Protein AF-A0A120EZ70-F1 (afdb_monomer_lite)

InterPro domains:
  IPR056919 Phage tail assembly chaperone 18 [PF23812] (32-91)

Structure (mmCIF, N/CA/C/O backbone):
data_AF-A0A120EZ70-F1
#
_entry.id   AF-A0A120EZ70-F1
#
loop_
_atom_site.group_PDB
_atom_site.id
_atom_site.type_symbol
_atom_site.label_atom_id
_atom_site.label_alt_id
_atom_site.label_comp_id
_atom_site.label_asym_id
_atom_site.label_entity_id
_atom_site.label_seq_id
_atom_site.pdbx_PDB_ins_code
_atom_site.Cartn_x
_atom_site.Cartn_y
_atom_site.Cartn_z
_atom_site.occupancy
_atom_site.B_iso_or_equiv
_atom_site.auth_seq_id
_atom_site.auth_comp_id
_atom_site.auth_asym_id
_atom_site.auth_atom_id
_atom_site.pdbx_PDB_model_num
ATOM 1 N N . MET A 1 1 ? -18.067 -7.699 -5.635 1.00 38.88 1 MET A N 1
ATOM 2 C CA . MET A 1 1 ? -17.311 -6.460 -5.941 1.00 38.88 1 MET A CA 1
ATOM 3 C C . MET A 1 1 ? -16.114 -6.867 -6.797 1.00 38.88 1 MET A C 1
ATOM 5 O O . MET A 1 1 ? -15.368 -7.723 -6.350 1.00 38.88 1 MET A O 1
ATOM 9 N N . TYR A 1 2 ? -15.960 -6.370 -8.031 1.00 47.31 2 TYR A N 1
ATOM 10 C CA . TYR A 1 2 ? -14.794 -6.709 -8.866 1.00 47.31 2 TYR A CA 1
ATOM 11 C C . TYR A 1 2 ? -13.607 -5.839 -8.441 1.00 47.31 2 TYR A C 1
ATOM 13 O O . TYR A 1 2 ? -13.599 -4.637 -8.694 1.00 47.31 2 TYR A O 1
ATOM 21 N N . LEU A 1 3 ? -12.636 -6.430 -7.745 1.00 50.75 3 LEU A N 1
ATOM 22 C CA . LEU A 1 3 ? -11.386 -5.763 -7.381 1.00 50.75 3 LEU A CA 1
ATOM 23 C C . LEU A 1 3 ? -10.431 -5.837 -8.567 1.00 50.75 3 LEU A C 1
ATOM 25 O O . LEU A 1 3 ? -9.806 -6.863 -8.820 1.00 50.75 3 LEU A O 1
ATOM 29 N N . THR A 1 4 ? -10.345 -4.747 -9.322 1.00 54.69 4 THR A N 1
ATOM 30 C CA . THR A 1 4 ? -9.499 -4.678 -10.512 1.00 54.69 4 THR A CA 1
ATOM 31 C C . THR A 1 4 ? -8.030 -4.562 -10.103 1.00 54.69 4 THR A C 1
ATOM 33 O O . THR A 1 4 ? -7.570 -3.512 -9.655 1.00 54.69 4 THR A O 1
ATOM 36 N N . VAL A 1 5 ? -7.266 -5.643 -10.256 1.00 61.91 5 VAL A N 1
ATOM 37 C CA . VAL A 1 5 ? -5.798 -5.611 -10.161 1.00 61.91 5 VAL A CA 1
ATOM 38 C C . VAL A 1 5 ? -5.244 -4.925 -11.417 1.00 61.91 5 VAL A C 1
ATOM 40 O O . VAL A 1 5 ? -5.896 -4.923 -12.458 1.00 61.91 5 VAL A O 1
ATOM 43 N N . ARG A 1 6 ? -4.021 -4.372 -11.385 1.00 64.94 6 ARG A N 1
ATOM 44 C CA . ARG A 1 6 ? -3.355 -3.757 -12.560 1.00 64.94 6 ARG A CA 1
ATOM 45 C C . ARG A 1 6 ? -3.406 -4.619 -13.836 1.00 64.94 6 ARG A C 1
ATOM 47 O O . ARG A 1 6 ? -3.343 -4.076 -14.933 1.00 64.94 6 ARG A O 1
ATOM 54 N N . TYR A 1 7 ? -3.518 -5.941 -13.705 1.00 66.25 7 TYR A N 1
ATOM 55 C CA . TYR A 1 7 ? -3.668 -6.854 -14.839 1.00 66.25 7 TYR A CA 1
ATOM 56 C C . TYR A 1 7 ? -5.002 -6.733 -15.577 1.00 66.25 7 TYR A C 1
ATOM 58 O O . TYR A 1 7 ? -5.037 -6.982 -16.781 1.00 66.25 7 TYR A O 1
ATOM 66 N N . ASP A 1 8 ? -6.049 -6.318 -14.872 1.00 75.50 8 ASP A N 1
ATOM 67 C CA . ASP A 1 8 ? -7.423 -6.226 -15.360 1.00 75.50 8 ASP A CA 1
ATOM 68 C C . ASP A 1 8 ? -7.861 -4.762 -15.573 1.00 75.50 8 ASP A C 1
ATOM 70 O O . ASP A 1 8 ? -8.961 -4.507 -16.056 1.00 75.50 8 ASP A O 1
ATOM 74 N N . MET A 1 9 ? -6.992 -3.788 -15.259 1.00 72.69 9 MET A N 1
ATOM 75 C CA . MET A 1 9 ? -7.190 -2.385 -15.630 1.00 72.69 9 MET A CA 1
ATOM 76 C C . MET A 1 9 ? -6.878 -2.190 -17.114 1.00 72.69 9 MET A C 1
ATOM 78 O O . MET A 1 9 ? -5.769 -2.483 -17.567 1.00 72.69 9 MET A O 1
ATOM 82 N N . ALA A 1 10 ? -7.870 -1.693 -17.849 1.00 74.56 10 ALA A N 1
ATOM 83 C CA . ALA A 1 10 ? -7.713 -1.272 -19.231 1.00 74.56 10 ALA A CA 1
ATOM 84 C C . ALA A 1 10 ? -6.848 -0.004 -19.305 1.00 74.56 10 ALA A C 1
ATOM 86 O O . ALA A 1 10 ? -6.984 0.895 -18.473 1.00 74.56 10 ALA A O 1
ATOM 87 N N . ASP A 1 11 ? -5.949 0.056 -20.282 1.00 76.75 11 ASP A N 1
ATOM 88 C CA . ASP A 1 11 ? -5.187 1.265 -20.592 1.00 76.75 11 ASP A CA 1
ATOM 89 C C . ASP A 1 11 ? -5.990 2.269 -21.443 1.00 76.75 11 ASP A C 1
ATOM 91 O O . ASP A 1 11 ? -7.188 2.105 -21.672 1.00 76.75 11 ASP A O 1
ATOM 95 N N . GLU A 1 12 ? -5.328 3.331 -21.917 1.00 75.00 12 GLU A N 1
ATOM 96 C CA . GLU A 1 12 ? -5.924 4.366 -22.777 1.00 75.00 12 GLU A CA 1
ATOM 97 C C . GLU A 1 12 ? -6.481 3.814 -24.101 1.00 75.00 12 GLU A C 1
ATOM 99 O O . GLU A 1 12 ? -7.337 4.448 -24.716 1.00 75.00 12 GLU A O 1
ATOM 104 N N . GLN A 1 13 ? -6.021 2.637 -24.542 1.00 77.75 13 GLN A N 1
ATOM 105 C CA . GLN A 1 13 ? -6.528 1.944 -25.727 1.00 77.75 13 GLN A CA 1
ATOM 106 C C . GLN A 1 13 ? -7.626 0.919 -25.392 1.00 77.75 13 GLN A C 1
ATOM 108 O O . GLN A 1 13 ? -8.140 0.255 -26.294 1.00 77.75 13 GLN A O 1
ATOM 113 N N . GLY A 1 14 ? -8.010 0.792 -24.119 1.00 81.25 14 GLY A N 1
ATOM 114 C CA . GLY A 1 14 ? -9.007 -0.168 -23.658 1.00 81.25 14 GLY A CA 1
ATOM 115 C C . GLY A 1 14 ? -8.465 -1.590 -23.463 1.00 81.25 14 GLY A C 1
ATOM 116 O O . GLY A 1 14 ? -9.255 -2.492 -23.184 1.00 81.25 14 GLY A O 1
ATOM 117 N N . GLU A 1 15 ? -7.153 -1.814 -23.604 1.00 82.62 15 GLU A N 1
ATOM 118 C CA . GLU A 1 15 ? -6.534 -3.141 -23.510 1.00 82.62 15 GLU A CA 1
ATOM 119 C C . GLU A 1 15 ? -6.016 -3.395 -22.089 1.00 82.62 15 GLU A C 1
ATOM 121 O O . GLU A 1 15 ? -5.304 -2.579 -21.499 1.00 82.62 15 GLU A O 1
ATOM 126 N N . THR A 1 16 ? -6.346 -4.552 -21.512 1.00 84.25 16 THR A N 1
ATOM 127 C CA . THR A 1 16 ? -5.802 -4.942 -20.205 1.00 84.25 16 THR A CA 1
ATOM 128 C C . THR A 1 16 ? -4.428 -5.595 -20.347 1.00 84.25 16 THR A C 1
ATOM 130 O O . THR A 1 16 ? -4.093 -6.217 -21.361 1.00 84.25 16 THR A O 1
ATOM 133 N N . ARG A 1 17 ? -3.604 -5.525 -19.293 1.00 79.00 17 ARG A N 1
ATOM 134 C CA . ARG A 1 17 ? -2.303 -6.222 -19.263 1.00 79.00 17 ARG A CA 1
ATOM 135 C C . ARG A 1 17 ? -2.470 -7.727 -19.518 1.00 79.00 17 ARG A C 1
ATOM 137 O O . ARG A 1 17 ? -1.646 -8.315 -20.209 1.00 79.00 17 ARG A O 1
ATOM 144 N N . ARG A 1 18 ? -3.541 -8.330 -18.986 1.00 83.62 18 ARG A N 1
ATOM 145 C CA . ARG A 1 18 ? -3.881 -9.746 -19.178 1.00 83.62 18 ARG A CA 1
ATOM 146 C C . ARG A 1 18 ? -4.195 -10.065 -20.640 1.00 83.62 18 ARG A C 1
ATOM 148 O O . ARG A 1 18 ? -3.694 -11.060 -21.155 1.00 83.62 18 ARG A O 1
ATOM 155 N N . GLN A 1 19 ? -4.980 -9.221 -21.316 1.00 84.50 19 GLN A N 1
ATOM 156 C CA . GLN A 1 19 ? -5.284 -9.376 -22.745 1.00 84.50 19 GLN A CA 1
ATOM 157 C C . GLN A 1 19 ? -4.015 -9.302 -23.597 1.00 84.50 19 GLN A C 1
ATOM 159 O O . GLN A 1 19 ? -3.799 -10.149 -24.465 1.00 84.50 19 GLN A O 1
ATOM 164 N N . ARG A 1 20 ? -3.129 -8.350 -23.288 1.00 82.69 20 ARG A N 1
ATOM 165 C CA . ARG A 1 20 ? -1.836 -8.234 -23.965 1.00 82.69 20 ARG A CA 1
ATOM 166 C C . ARG A 1 20 ? -0.964 -9.465 -23.746 1.00 82.69 20 ARG A C 1
ATOM 168 O O . ARG A 1 20 ? -0.464 -10.031 -24.711 1.00 82.69 20 ARG A O 1
ATOM 175 N N . ASN A 1 21 ? -0.806 -9.903 -22.500 1.00 84.69 21 ASN A N 1
ATOM 176 C CA . ASN A 1 21 ? -0.013 -11.087 -22.171 1.00 84.69 21 ASN A CA 1
ATOM 177 C C . ASN A 1 21 ? -0.549 -12.334 -22.889 1.00 84.69 21 ASN A C 1
ATOM 179 O O . ASN A 1 21 ? 0.230 -13.059 -23.500 1.00 84.69 21 ASN A O 1
ATOM 183 N N . ALA A 1 22 ? -1.872 -12.523 -22.927 1.00 86.31 22 ALA A N 1
ATOM 184 C CA . ALA A 1 22 ? -2.498 -13.619 -23.665 1.00 86.31 22 ALA A CA 1
ATOM 185 C C . ALA A 1 22 ? -2.150 -13.601 -25.166 1.00 86.31 22 ALA A C 1
ATOM 187 O O . ALA A 1 22 ? -1.897 -14.655 -25.746 1.00 86.31 22 ALA A O 1
ATOM 188 N N . ARG A 1 23 ? -2.064 -12.417 -25.789 1.00 85.19 23 ARG A N 1
ATOM 189 C CA . ARG A 1 23 ? -1.658 -12.268 -27.198 1.00 85.19 23 ARG A CA 1
ATOM 190 C C . ARG A 1 23 ? -0.209 -12.696 -27.453 1.00 85.19 23 ARG A C 1
ATOM 192 O O . ARG A 1 23 ? 0.087 -13.185 -28.540 1.00 85.19 23 ARG A O 1
ATOM 199 N N . PHE A 1 24 ? 0.675 -12.516 -26.474 1.00 85.44 24 PHE A N 1
ATOM 200 C CA . PHE A 1 24 ? 2.087 -12.908 -26.555 1.00 85.44 24 PHE A CA 1
ATOM 201 C C . PHE A 1 24 ? 2.381 -14.281 -25.923 1.00 85.44 24 PHE A C 1
ATOM 203 O O . PHE A 1 24 ? 3.533 -14.698 -25.901 1.00 85.44 24 PHE A O 1
ATOM 210 N N . GLY A 1 25 ? 1.359 -15.001 -25.442 1.00 83.88 25 GLY A N 1
ATOM 211 C CA . GLY A 1 25 ? 1.525 -16.298 -24.775 1.00 83.88 25 GLY A CA 1
ATOM 212 C C . GLY A 1 25 ? 2.165 -16.213 -23.385 1.00 83.88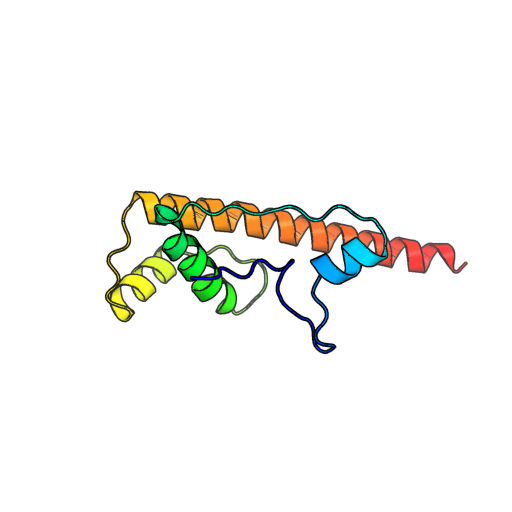 25 GLY A C 1
ATOM 213 O O . GLY A 1 25 ? 2.608 -17.226 -22.853 1.00 83.88 25 GLY A O 1
ATOM 214 N N . GLU A 1 26 ? 2.213 -15.020 -22.795 1.00 83.88 26 GLU A N 1
ATOM 215 C CA . GLU A 1 26 ? 2.809 -14.777 -21.484 1.00 83.88 26 GLU A CA 1
ATOM 216 C C . GLU A 1 26 ? 1.808 -15.100 -20.360 1.00 83.88 26 GLU A C 1
ATOM 218 O O . GLU A 1 26 ? 0.625 -14.733 -20.446 1.00 83.88 26 GLU A O 1
ATOM 223 N N . PRO A 1 27 ? 2.241 -15.750 -19.265 1.00 78.19 27 PRO A N 1
ATOM 224 C CA . PRO A 1 27 ? 1.368 -16.021 -18.136 1.00 78.19 27 PRO A CA 1
ATOM 225 C C . PRO A 1 27 ? 0.937 -14.717 -17.450 1.00 78.19 27 PRO A C 1
ATOM 227 O O . PRO A 1 27 ? 1.699 -13.761 -17.298 1.00 78.19 27 PRO A O 1
ATOM 230 N N . SER A 1 28 ? -0.321 -14.680 -17.011 1.00 80.38 28 SER A N 1
ATOM 231 C CA . SER A 1 28 ? -0.860 -13.603 -16.177 1.00 80.38 28 SER A CA 1
ATOM 232 C C . SER A 1 28 ? -1.328 -14.200 -14.858 1.00 80.38 28 SER A C 1
ATOM 234 O O . SER A 1 28 ? -2.160 -15.111 -14.890 1.00 80.38 28 SER A O 1
ATOM 236 N N . PRO A 1 29 ? -0.846 -13.709 -13.707 1.00 78.56 29 PRO A N 1
ATOM 237 C CA . PRO A 1 29 ? -1.265 -14.241 -12.422 1.00 78.56 29 PRO A CA 1
ATOM 238 C C . PRO A 1 29 ? -2.779 -14.073 -12.242 1.00 78.56 29 PRO A C 1
ATOM 240 O O . PRO A 1 29 ? -3.359 -13.040 -12.592 1.00 78.56 29 PRO A O 1
ATOM 243 N N . VAL A 1 30 ? -3.436 -15.107 -11.724 1.00 76.69 30 VAL A N 1
ATOM 244 C CA . VAL A 1 30 ? -4.806 -15.005 -11.210 1.00 76.69 30 VAL A CA 1
ATOM 245 C C . VAL A 1 30 ? -4.684 -14.554 -9.763 1.00 76.69 30 VAL A C 1
ATOM 247 O O . VAL A 1 30 ? -3.930 -15.149 -8.998 1.00 76.69 30 VAL A O 1
ATOM 250 N N . VAL A 1 31 ? -5.363 -13.465 -9.411 1.00 73.75 31 VAL A N 1
ATOM 251 C CA . VAL A 1 31 ? -5.384 -12.965 -8.037 1.00 73.75 31 VAL A CA 1
ATOM 252 C C . VAL A 1 31 ? -6.745 -13.296 -7.461 1.00 73.75 31 VAL A C 1
ATOM 254 O O . VAL A 1 31 ? -7.752 -12.730 -7.878 1.00 73.75 31 VAL A O 1
ATOM 257 N N . GLU A 1 32 ? -6.759 -14.227 -6.518 1.00 80.56 32 GLU A N 1
ATOM 258 C CA . GLU A 1 32 ? -7.934 -14.528 -5.713 1.00 80.56 32 GLU A CA 1
ATOM 259 C C . GLU A 1 32 ? -7.807 -13.757 -4.402 1.00 80.56 32 GLU A C 1
ATOM 261 O O . GLU A 1 32 ? -6.902 -14.005 -3.605 1.00 80.56 32 GLU A O 1
ATOM 266 N N . VAL A 1 33 ? -8.684 -12.773 -4.211 1.00 79.75 33 VAL A N 1
ATOM 267 C CA . VAL A 1 33 ? -8.803 -12.055 -2.941 1.00 79.75 33 VAL A CA 1
ATOM 268 C C . VAL A 1 33 ? -9.962 -12.693 -2.178 1.00 79.75 33 VAL A C 1
ATOM 270 O O . VAL A 1 33 ? -11.065 -12.728 -2.731 1.00 79.75 33 VAL A O 1
ATOM 273 N N . PRO A 1 34 ? -9.745 -13.197 -0.950 1.00 86.06 34 PRO A N 1
ATOM 274 C CA . PRO A 1 34 ? -10.832 -13.680 -0.104 1.00 86.06 34 PRO A CA 1
ATOM 275 C C . PRO A 1 34 ? -11.919 -12.614 0.043 1.00 86.06 34 PRO A C 1
ATOM 277 O O . PRO A 1 34 ? -11.605 -11.427 0.172 1.00 86.06 34 PRO A O 1
ATOM 280 N N . GLU A 1 35 ? -13.189 -13.017 0.019 1.00 85.69 35 GLU A N 1
ATOM 281 C CA . GLU A 1 35 ? -14.314 -12.075 0.087 1.00 85.69 35 GLU A CA 1
ATOM 282 C C . GLU A 1 35 ? -14.260 -11.240 1.373 1.00 85.69 35 GLU A C 1
ATOM 284 O O . GLU A 1 35 ? -14.488 -10.032 1.346 1.00 85.69 35 GLU A O 1
ATOM 289 N N . GLU A 1 36 ? -13.833 -11.858 2.471 1.00 87.19 36 GLU A N 1
ATOM 290 C CA . GLU A 1 36 ? -13.668 -11.247 3.788 1.00 87.19 36 GLU A CA 1
ATOM 291 C C . GLU A 1 36 ? -12.528 -10.224 3.843 1.00 87.19 36 GLU A C 1
ATOM 293 O O . GLU A 1 36 ? -12.455 -9.456 4.790 1.00 87.19 36 GLU A O 1
ATOM 298 N N . ALA A 1 37 ? -11.624 -10.210 2.860 1.00 88.06 37 ALA A N 1
ATOM 299 C CA . ALA A 1 37 ? -10.516 -9.257 2.760 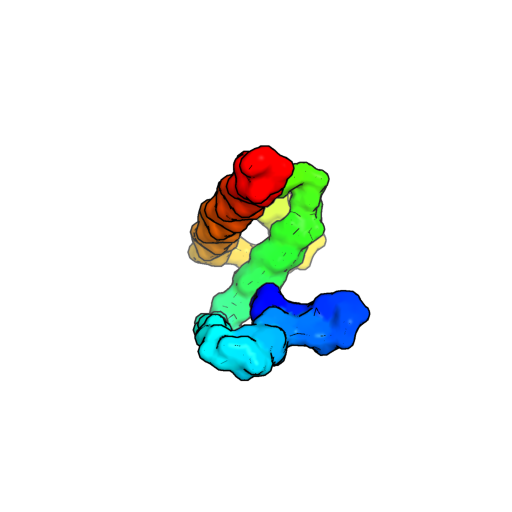1.00 88.06 37 ALA A CA 1
ATOM 300 C C . ALA A 1 37 ? -10.699 -8.260 1.602 1.00 88.06 37 ALA A C 1
ATOM 302 O O . ALA A 1 37 ? -9.849 -7.392 1.371 1.00 88.06 37 ALA A O 1
ATOM 303 N N . ALA A 1 38 ? -11.801 -8.372 0.856 1.00 90.62 38 ALA A N 1
ATOM 304 C CA . ALA A 1 38 ? -12.053 -7.579 -0.338 1.00 90.62 38 ALA A CA 1
ATOM 305 C C . ALA A 1 38 ? -12.089 -6.071 -0.036 1.00 90.62 38 ALA A C 1
ATOM 307 O O . ALA A 1 38 ? -11.581 -5.254 -0.811 1.00 90.62 38 ALA A O 1
ATOM 308 N N . HIS A 1 39 ? -12.653 -5.684 1.109 1.00 91.88 39 HIS A N 1
ATOM 309 C CA . HIS A 1 39 ? -12.714 -4.284 1.523 1.00 91.88 39 HIS A CA 1
ATOM 310 C C . HIS A 1 39 ? -11.335 -3.723 1.867 1.00 91.88 39 HIS A C 1
ATOM 312 O O . HIS A 1 39 ? -11.027 -2.620 1.424 1.00 91.88 39 HIS A O 1
ATOM 318 N N . VAL A 1 40 ? -10.472 -4.489 2.544 1.00 93.88 40 VAL A N 1
ATOM 319 C CA . VAL A 1 40 ? -9.087 -4.080 2.839 1.00 93.88 40 VAL A CA 1
ATOM 320 C C . VAL A 1 40 ? -8.328 -3.809 1.542 1.00 93.88 40 VAL A C 1
ATOM 322 O O . VAL A 1 40 ? -7.635 -2.798 1.415 1.00 93.88 40 VAL A O 1
ATOM 325 N N . TRP A 1 41 ? -8.529 -4.660 0.533 1.00 91.56 41 TRP A N 1
ATOM 326 C CA . TRP A 1 41 ? -7.941 -4.461 -0.788 1.00 91.56 41 TRP A CA 1
ATOM 327 C C . TRP A 1 41 ? -8.432 -3.173 -1.456 1.00 91.56 41 TRP A C 1
ATOM 329 O O . TRP A 1 41 ? -7.634 -2.414 -2.008 1.00 91.56 41 TRP A O 1
ATOM 339 N N . ALA A 1 42 ? -9.733 -2.886 -1.377 1.00 90.88 42 ALA A N 1
ATOM 340 C CA . ALA A 1 42 ? -10.300 -1.640 -1.889 1.00 90.88 42 ALA A CA 1
ATOM 341 C C . ALA A 1 42 ? -9.736 -0.408 -1.157 1.00 90.88 42 ALA A C 1
ATOM 343 O O . ALA A 1 42 ? -9.367 0.582 -1.796 1.00 90.88 42 ALA A O 1
ATOM 344 N N . TRP A 1 43 ? -9.638 -0.475 0.172 1.00 93.81 43 TRP A N 1
ATOM 345 C CA . TRP A 1 43 ? -9.099 0.593 1.012 1.00 93.81 43 TRP A CA 1
ATOM 346 C C . TRP A 1 43 ? -7.635 0.879 0.699 1.00 93.81 43 TRP A C 1
ATOM 348 O O . TRP A 1 43 ? -7.264 2.043 0.544 1.00 93.81 43 TRP A O 1
ATOM 358 N N . PHE A 1 44 ? -6.821 -0.164 0.514 1.00 92.75 44 PHE A N 1
ATOM 359 C CA . PHE A 1 44 ? -5.421 -0.011 0.133 1.00 92.75 44 PHE A CA 1
ATOM 360 C C . PHE A 1 44 ? -5.268 0.815 -1.149 1.00 92.75 44 PHE A C 1
ATOM 362 O O . PHE A 1 44 ? -4.514 1.788 -1.167 1.00 92.75 44 PHE A O 1
ATOM 369 N N . TRP A 1 45 ? -6.007 0.485 -2.214 1.00 89.25 45 TRP A N 1
ATOM 370 C CA . TRP A 1 45 ? -5.911 1.225 -3.477 1.00 89.25 45 TRP A CA 1
ATOM 371 C C . TRP A 1 45 ? -6.429 2.657 -3.365 1.00 89.25 45 TRP A C 1
ATOM 373 O O . TRP A 1 45 ? -5.835 3.565 -3.950 1.00 89.25 45 TRP A O 1
ATOM 383 N N . LEU A 1 46 ? -7.492 2.877 -2.586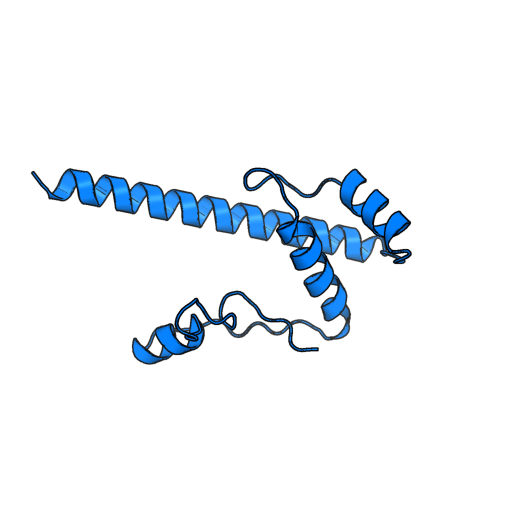 1.00 90.31 46 LEU A N 1
ATOM 384 C CA . LEU A 1 46 ? -8.004 4.215 -2.305 1.00 90.31 46 LEU A CA 1
ATOM 385 C C . LEU A 1 46 ? -6.941 5.088 -1.624 1.00 90.31 46 LEU A C 1
ATOM 387 O O . LEU A 1 46 ? -6.698 6.210 -2.069 1.00 90.31 46 LEU A O 1
ATOM 391 N N . LEU A 1 47 ? -6.305 4.572 -0.570 1.00 90.06 47 LEU A N 1
ATOM 392 C CA . LEU A 1 47 ? -5.261 5.271 0.182 1.00 90.06 47 LEU A CA 1
ATOM 393 C C . LEU A 1 47 ? -4.000 5.462 -0.669 1.00 90.06 47 LEU A C 1
ATOM 395 O O . LEU A 1 47 ? -3.474 6.570 -0.777 1.00 90.06 47 LEU A O 1
ATOM 399 N N . SER A 1 48 ? -3.545 4.405 -1.345 1.00 88.00 48 SER A N 1
ATOM 400 C CA . SER A 1 48 ? -2.355 4.442 -2.196 1.00 88.00 48 SER A CA 1
ATOM 401 C C . SER A 1 48 ? -2.496 5.425 -3.359 1.00 88.00 48 SER A C 1
ATOM 403 O O . SER A 1 48 ? -1.519 6.079 -3.722 1.00 88.00 48 SER A O 1
ATOM 405 N N . GLY A 1 49 ? -3.694 5.573 -3.932 1.00 84.44 49 GLY A N 1
ATOM 406 C CA . GLY A 1 49 ? -3.959 6.524 -5.014 1.00 84.44 49 GLY A CA 1
ATOM 407 C C . GLY A 1 49 ? -3.884 7.998 -4.599 1.00 84.44 49 GLY A C 1
ATOM 408 O O . GLY A 1 49 ? -3.875 8.873 -5.462 1.00 84.44 49 GLY A O 1
ATOM 409 N N . ARG A 1 50 ? -3.828 8.300 -3.295 1.00 82.38 50 ARG A N 1
ATOM 410 C CA . ARG A 1 50 ? -3.756 9.671 -2.762 1.00 82.38 50 ARG A CA 1
ATOM 411 C C . ARG A 1 50 ? -2.339 10.133 -2.417 1.00 82.38 50 ARG A C 1
ATOM 413 O O . ARG A 1 50 ? -2.175 11.292 -2.032 1.00 82.38 50 ARG A O 1
ATOM 420 N N . ARG A 1 51 ? -1.321 9.277 -2.563 1.00 80.81 51 ARG A N 1
ATOM 421 C CA . ARG A 1 51 ? 0.076 9.637 -2.268 1.00 80.81 51 ARG A CA 1
ATOM 422 C C . ARG A 1 51 ? 0.531 10.794 -3.155 1.00 80.81 51 ARG A C 1
ATOM 424 O O . ARG A 1 51 ? 0.348 10.769 -4.370 1.00 80.81 51 ARG A O 1
ATOM 431 N N . ARG A 1 52 ? 1.117 11.822 -2.532 1.00 66.38 52 ARG A N 1
ATOM 432 C CA . ARG A 1 52 ? 1.532 13.066 -3.207 1.00 66.38 52 ARG A CA 1
ATOM 433 C C . ARG A 1 52 ? 2.879 12.951 -3.920 1.00 66.38 52 ARG A C 1
ATOM 435 O O . ARG A 1 52 ? 3.049 13.561 -4.972 1.00 66.38 52 ARG A O 1
ATOM 442 N N . SER A 1 53 ? 3.822 12.196 -3.363 1.00 61.12 53 SER A N 1
ATOM 443 C CA . SER A 1 53 ? 5.180 12.056 -3.893 1.00 61.12 53 SER A CA 1
ATOM 444 C C . SER A 1 53 ? 5.713 10.647 -3.682 1.00 61.12 53 SER A C 1
ATOM 446 O O . SER A 1 53 ? 5.770 10.164 -2.560 1.00 61.12 53 SER A O 1
ATOM 448 N N . GLY A 1 54 ? 6.150 10.017 -4.775 1.00 63.16 54 GLY A N 1
ATOM 449 C CA . GLY A 1 54 ? 6.912 8.769 -4.753 1.00 63.16 54 GLY A CA 1
ATOM 450 C C . GLY A 1 54 ? 6.257 7.583 -4.019 1.00 63.16 54 GLY A C 1
ATOM 451 O O . GLY A 1 54 ? 5.110 7.637 -3.578 1.00 63.16 54 GLY A O 1
ATOM 452 N N . PRO A 1 55 ? 6.987 6.462 -3.916 1.00 66.19 55 PRO A N 1
ATOM 453 C CA . PRO A 1 55 ? 6.613 5.336 -3.074 1.00 66.19 55 PRO A CA 1
ATOM 454 C C . PRO A 1 55 ? 6.990 5.654 -1.615 1.00 66.19 55 PRO A C 1
ATOM 456 O O . PRO A 1 55 ? 7.953 5.105 -1.075 1.00 66.19 55 PRO A O 1
ATOM 459 N N . GLU A 1 56 ? 6.274 6.596 -1.003 1.00 82.00 56 GLU A N 1
ATOM 460 C CA . GLU A 1 56 ? 6.279 6.796 0.450 1.00 82.00 56 GLU A CA 1
ATOM 461 C C . GLU A 1 56 ? 5.315 5.800 1.100 1.00 82.00 56 GLU A C 1
ATOM 463 O O . GLU A 1 56 ? 4.294 5.445 0.503 1.00 82.00 56 GLU A O 1
ATOM 468 N N . ALA A 1 57 ? 5.673 5.307 2.285 1.00 84.12 57 ALA A N 1
ATOM 469 C CA . ALA A 1 57 ? 4.835 4.369 3.020 1.00 84.12 57 ALA A CA 1
ATOM 470 C C . ALA A 1 57 ? 3.586 5.062 3.570 1.00 84.12 57 ALA A C 1
ATOM 472 O O . ALA A 1 57 ? 3.647 6.231 3.953 1.00 84.12 57 ALA A O 1
ATOM 473 N N . LEU A 1 58 ? 2.473 4.331 3.635 1.00 86.75 58 LEU A N 1
ATOM 474 C CA . LEU A 1 58 ? 1.281 4.771 4.349 1.00 86.75 58 LEU A CA 1
ATOM 475 C C . LEU A 1 58 ? 1.638 4.978 5.818 1.00 86.75 58 LEU A C 1
ATOM 477 O O . LEU A 1 58 ? 2.184 4.093 6.479 1.00 86.75 58 LEU A O 1
ATOM 481 N N . ASN A 1 59 ? 1.308 6.152 6.343 1.00 85.62 59 ASN A N 1
ATOM 482 C CA . ASN A 1 59 ? 1.501 6.438 7.755 1.00 85.62 59 ASN A CA 1
ATOM 483 C C . ASN A 1 59 ? 0.265 6.001 8.558 1.00 85.62 59 ASN A C 1
ATOM 485 O O . ASN A 1 59 ? -0.869 6.263 8.158 1.00 85.62 59 ASN A O 1
ATOM 489 N N . TYR A 1 60 ? 0.468 5.427 9.748 1.00 89.88 60 TYR A N 1
ATOM 490 C CA . TYR A 1 60 ? -0.603 5.166 10.719 1.00 89.88 60 TYR A CA 1
ATOM 491 C C . TYR A 1 60 ? -1.477 6.399 10.982 1.00 89.88 60 TYR A C 1
ATOM 493 O O . TYR A 1 60 ? -2.687 6.266 11.144 1.00 89.88 60 TYR A O 1
ATOM 501 N N . ALA A 1 61 ? -0.894 7.602 10.980 1.00 90.94 61 ALA A N 1
ATOM 502 C CA . ALA A 1 61 ? -1.655 8.841 11.121 1.00 90.94 61 ALA A CA 1
ATOM 503 C C . ALA A 1 61 ? -2.622 9.081 9.945 1.00 90.94 61 ALA A C 1
ATOM 505 O O . ALA A 1 61 ? -3.738 9.543 10.157 1.00 90.94 61 ALA A O 1
ATOM 506 N N . GLU A 1 62 ? -2.227 8.741 8.715 1.00 88.19 62 GLU A N 1
ATOM 507 C CA . GLU A 1 62 ? -3.100 8.856 7.539 1.00 88.19 62 GLU A CA 1
ATOM 508 C C . GLU A 1 62 ? -4.231 7.831 7.591 1.00 88.19 62 GLU A C 1
ATOM 510 O O . GLU A 1 62 ? -5.375 8.177 7.303 1.00 88.19 62 GLU A O 1
ATOM 515 N N . ILE A 1 63 ? -3.928 6.596 8.008 1.00 91.88 63 ILE A N 1
ATOM 516 C CA . ILE A 1 63 ? -4.930 5.540 8.196 1.00 91.88 63 ILE A CA 1
ATOM 517 C C . ILE A 1 63 ? -5.926 5.954 9.287 1.00 91.88 63 ILE A C 1
ATOM 519 O O . ILE A 1 63 ? -7.131 5.880 9.063 1.00 91.88 63 ILE A O 1
ATOM 523 N N . GLY A 1 64 ? -5.443 6.458 10.426 1.00 93.81 64 GLY A N 1
ATOM 524 C CA . GLY A 1 64 ? -6.285 6.915 11.533 1.00 93.81 64 GLY A CA 1
ATOM 525 C C . GLY A 1 64 ? -7.160 8.120 11.173 1.00 93.81 64 GLY A C 1
ATOM 526 O O . GLY A 1 64 ? -8.351 8.137 11.486 1.00 93.81 64 GLY A O 1
ATOM 527 N N . GLU A 1 65 ? -6.621 9.115 10.460 1.00 93.62 65 GLU A N 1
ATOM 528 C CA . GLU A 1 65 ? -7.429 10.245 9.984 1.00 93.62 65 GLU A CA 1
ATOM 529 C C . GLU A 1 65 ? -8.438 9.820 8.919 1.00 93.62 65 GLU A C 1
ATOM 531 O O . GLU A 1 65 ? -9.582 10.280 8.938 1.00 93.62 65 GLU A O 1
ATOM 536 N N . TRP A 1 66 ? -8.058 8.917 8.013 1.00 93.12 66 TRP A N 1
ATOM 537 C CA . TRP A 1 66 ? -8.990 8.356 7.044 1.00 93.12 66 TRP A CA 1
ATOM 538 C C . TRP A 1 66 ? -10.113 7.582 7.739 1.00 93.12 66 TRP A C 1
ATOM 540 O O . TRP A 1 66 ? -11.277 7.851 7.444 1.00 93.12 66 TRP A O 1
ATOM 550 N N . GLN A 1 67 ? -9.798 6.704 8.695 1.00 95.31 67 GLN A N 1
ATOM 551 C CA . GLN A 1 67 ? -10.767 5.978 9.521 1.00 95.31 67 GLN A CA 1
ATOM 552 C C . GLN A 1 67 ? -11.759 6.953 10.171 1.00 95.31 67 GLN A C 1
ATOM 554 O O . GLN A 1 67 ? -12.974 6.827 10.009 1.00 95.31 67 GLN A O 1
AT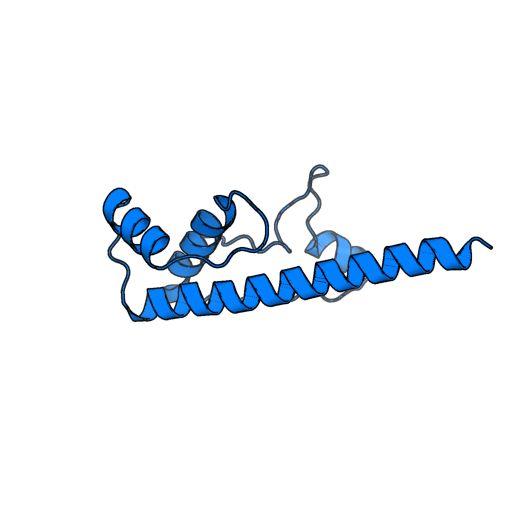OM 559 N N . ARG A 1 68 ? -11.241 8.001 10.824 1.00 96.06 68 ARG A N 1
ATOM 560 C CA . ARG A 1 68 ? -12.048 9.028 11.491 1.00 96.06 68 ARG A CA 1
ATOM 561 C C . ARG A 1 68 ? -12.938 9.803 10.518 1.00 96.06 68 ARG A C 1
ATOM 563 O O . ARG A 1 68 ? -14.108 10.023 10.810 1.00 96.06 68 ARG A O 1
ATOM 570 N N . LEU A 1 69 ? -12.414 10.248 9.378 1.00 95.50 69 LEU A N 1
ATOM 571 C CA . LEU A 1 69 ? -13.167 11.061 8.413 1.00 95.50 69 LEU A CA 1
ATOM 572 C C . LEU A 1 69 ? -14.203 10.250 7.632 1.00 95.50 69 LEU A C 1
ATOM 574 O O . LEU A 1 69 ? -15.271 10.765 7.312 1.00 95.50 69 LEU A O 1
ATOM 578 N N . SER A 1 70 ? -13.883 8.997 7.320 1.00 93.69 70 SER A N 1
ATOM 579 C CA . SER A 1 70 ? -14.762 8.093 6.574 1.00 93.69 70 SER A CA 1
ATOM 580 C C . SER A 1 70 ? -15.742 7.327 7.462 1.00 93.69 70 SER A C 1
ATOM 582 O O . SER A 1 70 ? -16.621 6.650 6.929 1.00 93.69 70 SER A O 1
ATOM 584 N N . GLN A 1 71 ? -15.604 7.451 8.791 1.00 95.00 71 GLN A N 1
ATOM 585 C CA . GLN A 1 71 ? -16.390 6.716 9.787 1.00 95.00 71 GLN A CA 1
ATOM 586 C C . GLN A 1 71 ? -16.351 5.198 9.539 1.00 95.00 71 GLN A C 1
ATOM 588 O O . GLN A 1 71 ? -17.337 4.497 9.753 1.00 95.00 71 GLN A O 1
ATOM 593 N N . GLN A 1 72 ? -15.216 4.702 9.043 1.00 93.94 72 GLN A N 1
ATOM 594 C CA . GLN A 1 72 ? -14.957 3.272 8.932 1.00 93.94 72 GLN A CA 1
ATOM 595 C C . GLN A 1 72 ? -14.447 2.761 10.275 1.00 93.94 72 GLN A C 1
ATOM 597 O O . GLN A 1 72 ? -13.737 3.476 10.980 1.00 93.94 72 GLN A O 1
ATOM 602 N N . ASP A 1 73 ? -14.799 1.531 10.629 1.00 93.38 73 ASP A N 1
ATOM 603 C CA . ASP A 1 73 ? -14.186 0.847 11.762 1.00 93.38 73 ASP A CA 1
ATOM 604 C C . ASP A 1 73 ? -13.108 -0.085 11.217 1.00 93.38 73 ASP A C 1
ATOM 606 O O . ASP A 1 73 ? -13.418 -1.118 10.631 1.00 93.38 73 ASP A O 1
ATOM 610 N N . VAL A 1 74 ? -11.851 0.349 11.312 1.00 94.44 74 VAL A N 1
ATOM 611 C CA . VAL A 1 74 ? -10.707 -0.408 10.800 1.00 94.44 74 VAL A CA 1
ATOM 612 C C . VAL A 1 74 ? -10.141 -1.216 11.955 1.00 94.44 74 VAL A C 1
ATOM 614 O O . VAL A 1 74 ? -9.653 -0.659 12.942 1.00 94.44 74 VAL A O 1
ATOM 617 N N . LEU A 1 75 ? -10.214 -2.535 11.837 1.00 95.56 75 LEU A N 1
ATOM 618 C CA . LEU A 1 75 ? -9.768 -3.453 12.874 1.00 95.56 75 LEU A CA 1
ATOM 619 C C . LEU A 1 75 ? -8.232 -3.491 12.950 1.00 95.56 75 LEU A C 1
ATOM 621 O O . LEU A 1 75 ? -7.559 -3.307 11.934 1.00 95.56 75 LEU A O 1
ATOM 625 N N . PRO A 1 76 ? -7.641 -3.832 14.112 1.00 94.88 76 PRO A N 1
ATOM 626 C CA . PRO A 1 76 ? -6.186 -3.954 14.240 1.00 94.88 76 PRO A CA 1
ATOM 627 C C . PRO A 1 76 ? -5.558 -4.896 13.201 1.00 94.88 76 PRO A C 1
ATOM 629 O O . PRO A 1 76 ? -4.563 -4.546 12.575 1.00 94.88 76 PRO A O 1
ATOM 632 N N . ALA A 1 77 ? -6.190 -6.046 12.945 1.00 95.00 77 ALA A N 1
ATOM 633 C CA . ALA A 1 77 ? -5.726 -6.995 11.934 1.00 95.00 77 ALA A CA 1
ATOM 634 C C . ALA A 1 77 ? -5.774 -6.416 10.508 1.00 95.00 77 ALA A C 1
ATOM 636 O O . ALA A 1 77 ? -4.935 -6.745 9.676 1.00 95.00 77 ALA A O 1
ATOM 637 N N . GLU A 1 78 ? -6.727 -5.532 10.215 1.00 95.88 78 GLU A N 1
ATOM 638 C CA . GLU A 1 78 ? -6.834 -4.880 8.907 1.00 95.88 78 GLU A CA 1
ATOM 639 C C . GLU A 1 78 ? -5.777 -3.792 8.746 1.00 95.88 78 GLU A C 1
ATOM 641 O O . GLU A 1 78 ? -5.263 -3.606 7.645 1.00 95.88 78 GLU A O 1
ATOM 646 N N . ILE A 1 79 ? -5.395 -3.117 9.836 1.00 95.00 79 ILE A N 1
ATOM 647 C CA . ILE A 1 79 ? -4.229 -2.230 9.832 1.00 95.00 79 ILE A CA 1
ATOM 648 C C . ILE A 1 79 ? -2.962 -3.026 9.515 1.00 95.00 79 ILE A C 1
ATOM 650 O O . ILE A 1 79 ? -2.217 -2.624 8.621 1.00 95.00 79 ILE A O 1
ATOM 654 N N . ASP A 1 80 ? -2.748 -4.173 10.165 1.00 94.38 80 ASP A N 1
ATOM 655 C CA . ASP A 1 80 ? -1.599 -5.040 9.871 1.00 94.38 80 ASP A CA 1
ATOM 656 C C . ASP A 1 80 ? -1.591 -5.480 8.397 1.00 94.38 80 ASP A C 1
ATOM 658 O O . ASP A 1 80 ? -0.550 -5.459 7.734 1.00 94.38 80 ASP A O 1
ATOM 662 N N . MET A 1 81 ? -2.764 -5.815 7.848 1.00 94.56 81 MET A N 1
ATOM 663 C CA . MET A 1 81 ? -2.914 -6.150 6.431 1.00 94.56 81 MET A CA 1
ATOM 664 C C . MET A 1 81 ? -2.591 -4.961 5.520 1.00 94.56 81 MET A C 1
ATOM 666 O O . MET A 1 81 ? -1.831 -5.131 4.569 1.00 94.56 81 MET A O 1
ATOM 670 N N . LEU A 1 82 ? -3.108 -3.760 5.798 1.00 93.88 82 LEU A N 1
ATOM 671 C CA . LEU A 1 82 ? -2.826 -2.553 5.009 1.00 93.88 82 LEU A CA 1
ATOM 672 C C . LEU A 1 82 ? -1.327 -2.228 4.983 1.00 93.88 82 LEU A C 1
ATOM 674 O O . LEU A 1 82 ? -0.794 -1.894 3.923 1.00 93.88 82 LEU A O 1
ATOM 678 N N . VAL A 1 83 ? -0.647 -2.363 6.123 1.00 93.38 83 VAL A N 1
ATOM 679 C CA . VAL A 1 83 ? 0.802 -2.150 6.238 1.00 93.38 83 VAL A CA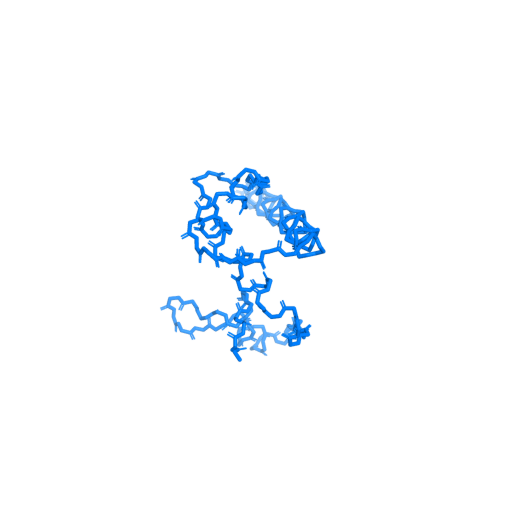 1
ATOM 680 C C . VAL A 1 83 ? 1.571 -3.205 5.440 1.00 93.38 83 VAL A C 1
ATOM 682 O O . VAL A 1 83 ? 2.436 -2.860 4.637 1.00 93.38 83 VAL A O 1
ATOM 685 N N . ALA A 1 84 ? 1.218 -4.486 5.578 1.00 93.75 84 ALA A N 1
ATOM 686 C CA . ALA A 1 84 ? 1.866 -5.563 4.830 1.00 93.75 84 ALA A CA 1
ATOM 687 C C . ALA A 1 84 ? 1.668 -5.428 3.308 1.00 93.75 84 ALA A C 1
ATOM 689 O O . ALA A 1 84 ? 2.590 -5.676 2.524 1.00 93.75 84 ALA A O 1
ATOM 690 N N . MET A 1 85 ? 0.471 -5.011 2.881 1.00 92.88 85 MET A N 1
ATOM 691 C CA .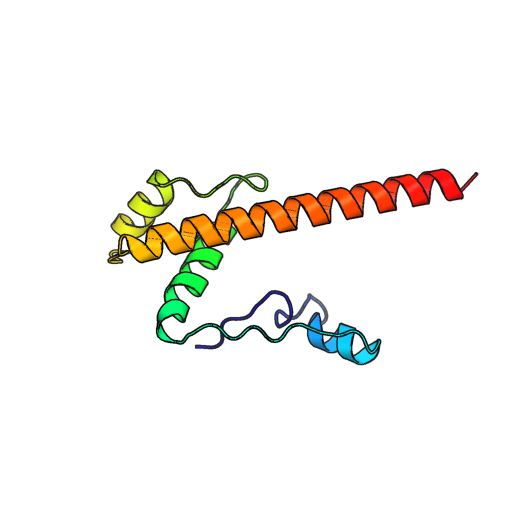 MET A 1 85 ? 0.172 -4.710 1.482 1.00 92.88 85 MET A CA 1
ATOM 692 C C . MET A 1 85 ? 1.025 -3.552 0.961 1.00 92.88 85 MET A C 1
ATOM 694 O O . MET A 1 85 ? 1.539 -3.625 -0.159 1.00 92.88 85 MET A O 1
ATOM 698 N N . ASP A 1 86 ? 1.213 -2.509 1.769 1.00 93.19 86 ASP A N 1
ATOM 699 C CA . ASP A 1 86 ? 2.051 -1.375 1.402 1.00 93.19 86 ASP A CA 1
ATOM 700 C C . ASP A 1 86 ? 3.526 -1.756 1.259 1.00 93.19 86 ASP A C 1
ATOM 702 O O . ASP A 1 86 ? 4.142 -1.463 0.235 1.00 93.19 86 ASP A O 1
ATOM 706 N N . ASP A 1 87 ? 4.078 -2.506 2.210 1.00 92.94 87 ASP A N 1
ATOM 707 C CA . ASP A 1 87 ? 5.457 -2.995 2.128 1.00 92.94 87 ASP A CA 1
ATOM 708 C C . ASP A 1 87 ? 5.708 -3.812 0.852 1.00 92.94 87 ASP A C 1
ATOM 710 O O . ASP A 1 87 ? 6.740 -3.654 0.183 1.00 92.94 87 ASP A O 1
ATOM 714 N N . ALA A 1 88 ? 4.755 -4.676 0.485 1.00 91.69 88 ALA A N 1
ATOM 715 C CA . ALA A 1 88 ? 4.819 -5.458 -0.745 1.00 91.69 88 ALA A CA 1
ATOM 716 C C . ALA A 1 88 ? 4.750 -4.563 -1.994 1.00 91.69 88 ALA A C 1
ATOM 718 O O . ALA A 1 88 ? 5.537 -4.737 -2.930 1.00 91.69 88 ALA A O 1
ATOM 719 N N . TYR A 1 89 ? 3.855 -3.573 -1.998 1.00 89.88 89 TYR A N 1
ATOM 720 C CA . TYR A 1 89 ? 3.722 -2.616 -3.092 1.00 89.88 89 TYR A CA 1
ATOM 721 C C . TYR A 1 89 ? 4.993 -1.782 -3.287 1.00 89.88 89 TYR A C 1
ATOM 723 O O . TYR A 1 89 ? 5.516 -1.701 -4.400 1.00 89.88 89 TYR A O 1
ATOM 731 N N . LEU A 1 90 ? 5.543 -1.211 -2.215 1.00 90.19 90 LEU A N 1
ATOM 732 C CA . LEU A 1 90 ? 6.763 -0.404 -2.259 1.00 90.19 90 LEU A CA 1
ATOM 733 C C . LEU A 1 90 ? 7.956 -1.206 -2.782 1.00 90.19 90 LEU A C 1
ATOM 735 O O . LEU A 1 90 ? 8.757 -0.685 -3.563 1.00 90.19 90 LEU A O 1
ATOM 739 N N . ARG A 1 91 ? 8.071 -2.475 -2.377 1.00 89.69 91 ARG A N 1
ATOM 740 C CA . ARG A 1 91 ? 9.098 -3.391 -2.886 1.00 89.69 91 ARG A CA 1
ATOM 741 C C . ARG A 1 91 ? 8.960 -3.590 -4.393 1.00 89.69 91 ARG A C 1
ATOM 743 O O . ARG A 1 91 ? 9.919 -3.328 -5.117 1.00 89.69 91 ARG A O 1
ATOM 750 N N . ALA A 1 92 ? 7.763 -3.938 -4.861 1.00 87.00 92 ALA A N 1
ATOM 751 C CA . ALA A 1 92 ? 7.489 -4.140 -6.282 1.00 87.00 92 ALA A CA 1
ATOM 752 C C . ALA A 1 92 ? 7.746 -2.868 -7.114 1.00 87.00 92 ALA A C 1
ATOM 754 O O . ALA A 1 92 ? 8.326 -2.934 -8.197 1.00 87.00 92 ALA A O 1
ATOM 755 N N . VAL A 1 93 ? 7.378 -1.687 -6.599 1.00 87.00 93 VAL A N 1
ATOM 756 C CA . VAL A 1 93 ? 7.648 -0.403 -7.268 1.00 87.00 93 VAL A CA 1
ATOM 757 C C . VAL A 1 93 ? 9.149 -0.134 -7.376 1.00 87.00 93 VAL A C 1
ATOM 759 O O . VAL A 1 93 ? 9.620 0.297 -8.429 1.00 87.00 93 VAL A O 1
ATOM 762 N N . ARG A 1 94 ? 9.925 -0.388 -6.315 1.00 88.56 94 ARG A N 1
ATOM 763 C CA . ARG A 1 94 ? 11.387 -0.200 -6.333 1.00 88.56 94 ARG A CA 1
ATOM 764 C C . ARG A 1 94 ? 12.065 -1.141 -7.326 1.00 88.56 94 ARG A C 1
ATOM 766 O O . ARG A 1 94 ? 12.968 -0.703 -8.040 1.00 88.56 94 ARG A O 1
ATOM 773 N N . GLU A 1 95 ? 11.621 -2.393 -7.389 1.00 87.81 95 GLU A N 1
ATOM 774 C CA . GLU A 1 95 ? 12.100 -3.388 -8.354 1.00 87.81 95 GLU A CA 1
ATOM 775 C C . GLU A 1 95 ? 11.800 -2.960 -9.799 1.00 87.81 95 GLU A C 1
ATOM 777 O O . GLU A 1 95 ? 12.713 -2.937 -10.627 1.00 87.81 95 GLU A O 1
ATOM 782 N N . ASP A 1 96 ? 10.571 -2.522 -10.096 1.00 83.81 96 ASP A N 1
ATOM 783 C CA . ASP A 1 96 ? 10.190 -2.045 -11.435 1.00 83.81 96 ASP A CA 1
ATOM 784 C C . ASP A 1 96 ? 10.991 -0.798 -11.845 1.00 83.81 96 ASP A C 1
ATOM 786 O O . ASP A 1 96 ? 11.525 -0.722 -12.954 1.00 83.81 96 ASP A O 1
ATOM 790 N N . GLN A 1 97 ? 11.174 0.156 -10.925 1.00 86.38 97 GLN A N 1
ATOM 791 C CA . GLN A 1 97 ? 12.016 1.331 -11.159 1.00 86.38 97 GLN A CA 1
ATOM 792 C C . GLN A 1 97 ? 13.484 0.957 -11.405 1.00 86.38 97 GLN A C 1
ATOM 794 O O . GLN A 1 97 ? 14.133 1.555 -12.265 1.00 86.38 97 GLN A O 1
ATOM 799 N N . ALA A 1 98 ? 14.030 -0.016 -10.670 1.00 87.44 98 ALA A N 1
ATOM 800 C CA . ALA A 1 98 ? 15.391 -0.500 -10.884 1.00 87.44 98 ALA A CA 1
ATOM 801 C C . ALA A 1 98 ? 15.538 -1.174 -12.257 1.00 87.44 98 ALA A C 1
ATOM 803 O O . ALA A 1 98 ? 16.468 -0.845 -12.995 1.00 87.44 98 ALA A O 1
ATOM 804 N N . ALA A 1 99 ? 14.587 -2.031 -12.638 1.00 84.25 99 ALA A N 1
ATOM 805 C CA . ALA A 1 99 ? 14.566 -2.687 -13.942 1.00 84.25 99 ALA A CA 1
ATOM 806 C C . ALA A 1 99 ? 14.418 -1.682 -15.098 1.00 84.25 99 ALA A C 1
ATOM 808 O O . ALA A 1 99 ? 15.074 -1.821 -16.130 1.00 84.25 99 ALA A O 1
ATOM 809 N N . ALA A 1 100 ? 13.582 -0.653 -14.936 1.00 83.56 100 ALA A N 1
ATOM 810 C CA . ALA A 1 100 ? 13.425 0.412 -15.924 1.00 83.56 100 ALA A CA 1
ATOM 811 C C . ALA A 1 100 ? 14.710 1.236 -16.092 1.00 83.56 100 ALA A C 1
ATOM 813 O O . ALA A 1 100 ? 15.110 1.518 -17.223 1.00 83.56 100 ALA A O 1
ATOM 814 N N . ARG A 1 101 ? 15.392 1.571 -14.986 1.00 87.44 101 ARG A N 1
ATOM 815 C CA . ARG A 1 101 ? 16.696 2.251 -15.027 1.00 87.44 101 ARG A CA 1
ATOM 816 C C . ARG A 1 101 ? 17.753 1.406 -15.737 1.00 87.44 101 ARG A C 1
ATOM 818 O O . ARG A 1 101 ? 18.438 1.937 -16.604 1.00 87.44 101 ARG A O 1
ATOM 825 N N . ALA A 1 102 ? 17.851 0.112 -15.423 1.00 87.81 102 ALA A N 1
ATOM 826 C CA . ALA A 1 102 ? 18.793 -0.799 -16.079 1.00 87.81 102 ALA A CA 1
ATOM 827 C C . ALA A 1 102 ? 18.561 -0.865 -17.599 1.00 87.81 102 ALA A C 1
ATOM 829 O O . ALA A 1 102 ? 19.487 -0.633 -18.369 1.00 87.81 102 ALA A O 1
ATOM 830 N N . ARG A 1 103 ? 17.302 -1.035 -18.035 1.00 83.81 103 ARG A N 1
ATOM 831 C CA . ARG A 1 103 ? 16.925 -1.007 -19.462 1.00 83.81 103 ARG A CA 1
ATOM 832 C C . ARG A 1 103 ? 17.321 0.301 -20.157 1.00 83.81 103 ARG A C 1
ATOM 834 O O . ARG A 1 103 ? 17.787 0.276 -21.293 1.00 83.81 103 ARG A O 1
ATOM 841 N N . ALA A 1 104 ? 17.154 1.441 -19.483 1.00 86.38 104 ALA A N 1
ATOM 842 C CA . ALA A 1 104 ? 17.552 2.741 -20.021 1.00 86.38 104 ALA A CA 1
ATOM 843 C C . ALA A 1 104 ? 19.079 2.859 -20.188 1.00 86.38 104 ALA A C 1
ATOM 845 O O . ALA A 1 104 ? 19.539 3.343 -21.222 1.00 86.38 104 ALA A O 1
ATOM 846 N N . LEU A 1 105 ? 19.857 2.379 -19.213 1.00 86.12 105 LEU A N 1
ATOM 847 C CA . LEU A 1 105 ? 21.324 2.334 -19.272 1.00 86.12 105 LEU A CA 1
ATOM 848 C C . LEU A 1 105 ? 21.826 1.419 -20.404 1.00 86.12 105 LEU A C 1
ATOM 850 O O . LEU A 1 105 ? 22.677 1.839 -21.188 1.00 86.12 105 LEU A O 1
ATOM 854 N N . ASP A 1 106 ? 21.258 0.220 -20.552 1.00 81.94 106 ASP A N 1
ATOM 855 C CA . ASP A 1 106 ? 21.631 -0.723 -21.617 1.00 81.94 106 ASP A CA 1
ATOM 856 C C . ASP A 1 106 ? 21.344 -0.154 -23.014 1.00 81.94 106 ASP A C 1
ATOM 858 O O . ASP A 1 106 ? 22.181 -0.249 -23.914 1.00 81.94 106 ASP A O 1
ATOM 862 N N . SER A 1 107 ? 20.199 0.518 -23.187 1.00 80.00 107 SER A N 1
ATOM 863 C CA . SER A 1 107 ? 19.843 1.168 -24.456 1.00 80.00 107 SER A CA 1
ATOM 864 C C . SER A 1 107 ? 20.786 2.316 -24.844 1.00 80.00 107 SER A C 1
ATOM 866 O O . SER A 1 107 ? 21.008 2.548 -26.030 1.00 80.00 107 SER A O 1
ATOM 868 N N . GLN A 1 108 ? 21.379 3.009 -23.863 1.00 71.25 108 GLN A N 1
ATOM 869 C CA . GLN A 1 108 ? 22.372 4.061 -24.110 1.00 71.25 108 GLN A CA 1
ATOM 870 C C . GLN A 1 108 ? 23.753 3.484 -24.448 1.00 71.25 108 GLN A C 1
ATOM 872 O O . GLN A 1 108 ? 24.491 4.085 -25.227 1.00 71.25 108 GLN A O 1
ATOM 877 N N . ASN A 1 109 ? 24.097 2.318 -23.895 1.00 69.25 109 ASN A N 1
ATOM 878 C CA . ASN A 1 109 ? 25.392 1.673 -24.114 1.00 69.25 109 ASN A CA 1
ATOM 879 C C . ASN A 1 109 ? 25.458 0.856 -25.418 1.00 69.25 109 ASN A C 1
ATOM 881 O O . ASN A 1 109 ? 26.528 0.772 -26.010 1.00 69.25 109 ASN A O 1
ATOM 885 N N . GLY A 1 110 ? 24.342 0.287 -25.891 1.00 59.34 110 GLY A N 1
ATOM 886 C CA . GLY A 1 110 ? 24.275 -0.486 -27.144 1.00 59.34 110 GLY A CA 1
ATOM 887 C C . GLY A 1 110 ? 24.209 0.347 -28.434 1.00 59.34 110 GLY A C 1
ATOM 888 O O . GLY A 1 110 ? 24.156 -0.222 -29.521 1.00 59.34 110 GLY A O 1
ATOM 889 N N . GLY A 1 111 ? 24.183 1.679 -28.327 1.00 55.03 111 GLY A N 1
ATOM 890 C CA . GLY A 1 111 ? 24.150 2.617 -29.456 1.00 55.03 111 GLY A CA 1
ATOM 891 C C . GLY A 1 111 ? 25.515 3.183 -29.871 1.00 55.03 111 GLY A C 1
ATOM 892 O O . GLY A 1 111 ? 25.545 4.219 -30.536 1.00 55.03 111 GLY A O 1
ATOM 893 N N . ARG A 1 112 ? 26.627 2.567 -29.451 1.00 43.31 112 ARG A N 1
ATOM 894 C CA . ARG A 1 112 ? 28.001 2.987 -29.772 1.00 43.31 112 ARG A CA 1
ATOM 895 C C . ARG A 1 112 ? 28.744 1.964 -30.615 1.00 43.31 112 ARG A C 1
ATOM 897 O O . ARG A 1 112 ? 28.669 0.767 -30.271 1.00 43.31 112 ARG A O 1
#

Radius of gyration: 17.51 Å; chains: 1; bounding box: 45×29×44 Å

Sequence (112 aa):
MYLTVRYDMADEQGETRRQRNARFGEPSPVVEVPEEAAHVWAWFWLLSGRRRSGPEALNYAEIGEWQRLSQQDVLPAEIDMLVAMDDAYLRAVREDQAAARARALDSQNGGR

Secondary structure (DSSP, 8-state):
-----TTT-B-TTS-BHHHHHHHHT---------GGGHHHHHHHHHHHTT-SSSSPPPPHHHHHHHHHHHT----HHHHHHHHHHHHHHHHHHHHHHHHHHHHHHHHHHTT-

Foldseek 3Di:
DDLDDQQNDADPVGDGVVNVCVVVVHDDDDDDDPPVCSVLSVVLCVLVVPDDDDLDADDPVNVVVCCVVVVPDQDPVSVVVSRVVSVVVSVVVVVVVVVVVVVVVVVVVVPD

Organism: Xanthomonas campestris pv. translucens (NCBI:txid343)

pLDDT: mean 83.2, std 11.94, range [38.88, 96.06]